Protein AF-A0A3P6NXB8-F1 (afdb_monomer_lite)

Sequence (152 aa):
MKRLRCGAVLSDVLSKLKVKWDCFNDLNINNNTKPACYWYNNLRFDALSAICRLLRHDITINALMIALNCESNVLGKLSEIGYGANVAFELHLINNQPYVKILYAKNYASERRAITRLVRGCTETDEYCPLSKFISAQKAFVPTDIQKECSI

Radius of gyration: 15.98 Å; chains: 1; bounding box: 45×30×37 Å

Organism: Anisakis simplex (NCBI:txid6269)

Foldseek 3Di:
DLLLLALVVVVVVLVVLVVLVVQVVCCVPVVDGDPVCPVSVVQDQPQWSKPFDFDQDLVNVQSVCVLQVLNCVPCNPHNQQDAAKGKIWTWGQDPNFTWIWIWIASHPPGDTDTCQCSGPQRPVPDNIHGSVSNSVRSVVSNDPDSVVVVPD

Structure (mmCIF, N/CA/C/O backbone):
data_AF-A0A3P6NXB8-F1
#
_entry.id   AF-A0A3P6NXB8-F1
#
loop_
_atom_site.group_PDB
_atom_site.id
_atom_site.type_symbol
_atom_site.label_atom_id
_atom_site.label_alt_id
_atom_site.label_comp_id
_atom_site.label_asym_id
_atom_site.label_entity_id
_atom_site.label_seq_id
_atom_site.pdbx_PDB_ins_code
_atom_site.Cartn_x
_atom_site.Cartn_y
_atom_site.Cartn_z
_atom_site.occupancy
_atom_site.B_iso_or_equiv
_atom_site.auth_seq_id
_atom_site.auth_comp_id
_atom_site.auth_asym_id
_atom_site.auth_atom_id
_atom_site.pdbx_PDB_model_num
ATOM 1 N N . MET A 1 1 ? 19.396 -6.257 5.688 1.00 49.31 1 MET A N 1
ATOM 2 C CA . MET A 1 1 ? 19.439 -4.915 5.047 1.00 49.31 1 MET A CA 1
ATOM 3 C C . MET A 1 1 ? 18.130 -4.456 4.378 1.00 49.31 1 MET A C 1
ATOM 5 O O . MET A 1 1 ? 17.843 -3.268 4.449 1.00 49.31 1 MET A O 1
ATOM 9 N N . LYS A 1 2 ? 17.320 -5.332 3.744 1.00 53.91 2 LYS A N 1
ATOM 10 C CA . LYS A 1 2 ? 16.075 -4.936 3.032 1.00 53.91 2 LYS A CA 1
ATOM 11 C C . LYS A 1 2 ? 15.009 -4.269 3.933 1.00 53.91 2 LYS A C 1
ATOM 13 O O . LYS A 1 2 ? 14.404 -3.286 3.522 1.00 53.91 2 LYS A O 1
ATOM 18 N N . ARG A 1 3 ? 14.840 -4.746 5.176 1.00 61.34 3 ARG A N 1
ATOM 19 C CA . ARG A 1 3 ? 13.896 -4.191 6.174 1.00 61.34 3 ARG A CA 1
ATOM 20 C C . ARG A 1 3 ? 14.281 -2.788 6.663 1.00 61.34 3 ARG A C 1
ATOM 22 O O . ARG A 1 3 ? 13.423 -1.928 6.782 1.00 61.34 3 ARG A O 1
ATOM 29 N N . LEU A 1 4 ? 15.575 -2.516 6.836 1.00 63.00 4 LEU A N 1
ATOM 30 C CA . LEU A 1 4 ? 16.073 -1.231 7.345 1.00 63.00 4 LEU A CA 1
ATOM 31 C C . LEU A 1 4 ? 15.897 -0.065 6.363 1.00 63.00 4 LEU A C 1
ATOM 33 O O . LEU A 1 4 ? 15.558 1.040 6.770 1.00 63.00 4 LEU A O 1
ATOM 37 N N . ARG A 1 5 ? 16.109 -0.301 5.060 1.00 64.38 5 ARG A N 1
ATOM 38 C CA . ARG A 1 5 ? 16.115 0.780 4.057 1.00 64.38 5 ARG A CA 1
ATOM 39 C C . ARG A 1 5 ? 14.721 1.291 3.697 1.00 64.38 5 ARG A C 1
ATOM 41 O O . ARG A 1 5 ? 14.567 2.479 3.442 1.00 64.38 5 ARG A O 1
ATOM 48 N N . CYS A 1 6 ? 13.715 0.416 3.663 1.00 69.88 6 CYS A N 1
ATOM 49 C CA . CYS A 1 6 ? 12.352 0.806 3.283 1.00 69.88 6 CYS A CA 1
ATOM 50 C C . CYS A 1 6 ? 11.297 0.539 4.353 1.00 69.88 6 CYS A C 1
ATOM 52 O O . CYS A 1 6 ? 10.182 1.045 4.247 1.00 69.88 6 CYS A O 1
ATOM 54 N N . GLY A 1 7 ? 11.618 -0.215 5.399 1.00 71.38 7 GLY A N 1
ATOM 55 C CA . GLY A 1 7 ? 10.649 -0.525 6.437 1.00 71.38 7 GLY A CA 1
ATOM 56 C C . GLY A 1 7 ? 10.155 0.715 7.180 1.00 71.38 7 GLY A C 1
ATOM 57 O O . GLY A 1 7 ? 8.980 0.771 7.515 1.00 71.38 7 GLY A O 1
ATOM 58 N N . ALA A 1 8 ? 10.985 1.753 7.338 1.00 73.44 8 ALA A N 1
ATOM 59 C CA . ALA A 1 8 ? 10.550 3.041 7.886 1.00 73.44 8 ALA A CA 1
ATOM 60 C C . ALA A 1 8 ? 9.554 3.774 6.964 1.00 73.44 8 ALA A C 1
ATOM 62 O O . ALA A 1 8 ? 8.536 4.287 7.425 1.00 73.44 8 ALA A O 1
ATOM 63 N N . VAL A 1 9 ? 9.808 3.780 5.648 1.00 76.50 9 VAL A N 1
ATOM 64 C CA . VAL A 1 9 ? 8.906 4.385 4.650 1.00 76.50 9 VAL A CA 1
ATOM 65 C C . VAL A 1 9 ? 7.582 3.627 4.596 1.00 76.50 9 VAL A C 1
ATOM 67 O O . VAL A 1 9 ? 6.522 4.248 4.615 1.00 76.50 9 VAL A O 1
ATOM 70 N N . LEU A 1 10 ? 7.644 2.294 4.575 1.00 78.56 10 LEU A N 1
ATOM 71 C CA . LEU A 1 10 ? 6.474 1.423 4.590 1.00 78.56 10 LEU A CA 1
ATOM 72 C C . LEU A 1 10 ? 5.680 1.590 5.890 1.00 78.56 10 LEU A C 1
ATOM 74 O O . LEU A 1 10 ? 4.468 1.747 5.832 1.00 78.56 10 LEU A O 1
ATOM 78 N N . SER A 1 11 ? 6.351 1.637 7.043 1.00 79.56 11 SER A N 1
ATOM 79 C CA . SER A 1 11 ? 5.720 1.879 8.345 1.00 79.56 11 SER A CA 1
ATOM 80 C C . SER A 1 11 ? 4.966 3.205 8.374 1.00 79.56 11 SER A C 1
ATOM 82 O O . SER A 1 11 ? 3.825 3.250 8.821 1.00 79.56 11 SER A O 1
ATOM 84 N N . ASP A 1 12 ? 5.561 4.274 7.841 1.00 78.19 12 ASP A N 1
ATOM 85 C CA . ASP A 1 12 ? 4.903 5.579 7.759 1.00 78.19 12 ASP A CA 1
ATOM 86 C C . ASP A 1 12 ? 3.723 5.589 6.767 1.00 78.19 12 ASP A C 1
ATOM 88 O O . ASP A 1 12 ? 2.719 6.255 6.999 1.00 78.19 12 ASP A O 1
ATOM 92 N N . VAL A 1 13 ? 3.789 4.829 5.667 1.00 80.06 13 VAL A N 1
ATOM 93 C CA . VAL A 1 13 ? 2.628 4.651 4.773 1.00 80.06 13 VAL A CA 1
ATOM 94 C C . VAL A 1 13 ? 1.504 3.896 5.490 1.00 80.06 13 VAL A C 1
ATOM 96 O O . VAL A 1 13 ? 0.353 4.331 5.454 1.00 80.06 13 VAL A O 1
ATOM 99 N N . LEU A 1 14 ? 1.826 2.794 6.172 1.00 83.06 14 LEU A N 1
ATOM 100 C CA . LEU A 1 14 ? 0.856 1.985 6.913 1.00 83.06 14 LEU A CA 1
ATOM 101 C C . LEU A 1 14 ? 0.223 2.766 8.068 1.00 83.06 14 LEU A C 1
ATOM 103 O O . LEU A 1 14 ? -0.991 2.689 8.256 1.00 83.06 14 LEU A O 1
ATOM 107 N N . SER A 1 15 ? 1.015 3.539 8.816 1.00 81.62 15 SER A N 1
ATOM 108 C CA . SER A 1 15 ? 0.509 4.382 9.900 1.00 81.62 15 SER A CA 1
ATOM 109 C C . SER A 1 15 ? -0.450 5.436 9.357 1.00 81.62 15 SER A C 1
ATOM 111 O O . SER A 1 15 ? -1.544 5.587 9.889 1.00 81.62 15 SER A O 1
ATOM 113 N N . LYS A 1 16 ? -0.113 6.093 8.241 1.00 79.44 16 LYS A N 1
ATOM 114 C CA . LYS A 1 16 ? -0.983 7.098 7.618 1.00 79.44 16 LYS A CA 1
ATOM 115 C C . LYS A 1 16 ? -2.285 6.511 7.091 1.00 79.44 16 LYS A C 1
ATOM 117 O O . LYS A 1 16 ? -3.325 7.137 7.277 1.00 79.44 16 LYS A O 1
ATOM 122 N N . LEU A 1 17 ? -2.242 5.331 6.468 1.00 79.88 17 LEU A N 1
ATOM 123 C CA . LEU A 1 17 ? -3.446 4.615 6.027 1.00 79.88 17 LEU A CA 1
ATOM 124 C C . LEU A 1 17 ? -4.345 4.266 7.218 1.00 79.88 17 LEU A C 1
ATOM 126 O O . LEU A 1 17 ? -5.553 4.485 7.155 1.00 79.88 17 LEU A O 1
ATOM 130 N N . LYS A 1 18 ? -3.752 3.774 8.311 1.00 83.12 18 LYS A N 1
ATOM 131 C CA . LYS A 1 18 ? -4.483 3.415 9.527 1.00 83.12 18 LYS A CA 1
ATOM 132 C C . LYS A 1 18 ? -5.105 4.635 10.205 1.00 83.12 18 LYS A C 1
ATOM 134 O O . LYS A 1 18 ? -6.299 4.630 10.456 1.00 83.12 18 LYS A O 1
ATOM 139 N N . VAL A 1 19 ? -4.329 5.690 10.446 1.00 81.31 19 VAL A N 1
ATOM 140 C CA . VAL A 1 19 ? -4.837 6.900 11.109 1.00 81.31 19 VAL A CA 1
ATOM 141 C C . VAL A 1 19 ? -5.935 7.556 10.268 1.00 81.31 19 VAL A C 1
ATOM 143 O O . VAL A 1 19 ? -6.938 7.989 10.823 1.00 81.31 19 VAL A O 1
ATOM 146 N N . LYS A 1 20 ? -5.811 7.564 8.931 1.00 78.62 20 LYS A N 1
ATOM 147 C CA . LYS A 1 20 ? -6.885 8.049 8.051 1.00 78.62 20 LYS A CA 1
ATOM 148 C C . LYS A 1 20 ? -8.179 7.249 8.230 1.00 78.62 20 LYS A C 1
ATOM 150 O O . LYS A 1 20 ? -9.249 7.846 8.300 1.00 78.62 20 LYS A O 1
ATOM 155 N N . TRP A 1 21 ? -8.082 5.921 8.297 1.00 80.75 21 TRP A N 1
ATOM 156 C CA . TRP A 1 21 ? -9.232 5.049 8.537 1.00 80.75 21 TRP A CA 1
ATOM 157 C C . TRP A 1 21 ? -9.855 5.270 9.920 1.00 80.75 21 TRP A C 1
ATOM 159 O O . TRP A 1 21 ? -11.070 5.415 10.026 1.00 80.75 21 TRP A O 1
ATOM 169 N N .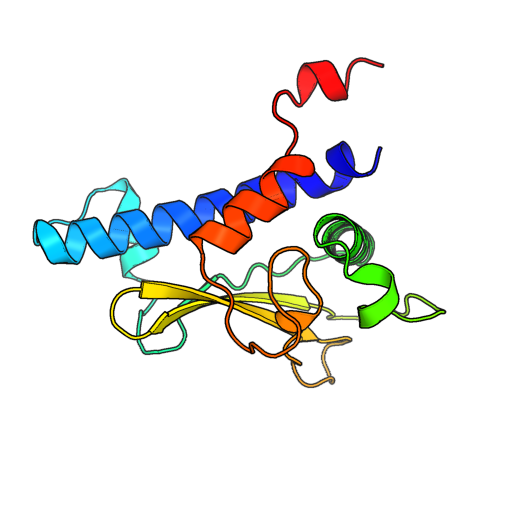 ASP A 1 22 ? -9.028 5.363 10.960 1.00 82.50 22 ASP A N 1
ATOM 170 C CA . ASP A 1 22 ? -9.486 5.586 12.333 1.00 82.50 22 ASP A CA 1
ATOM 171 C C . ASP A 1 22 ? -10.211 6.941 12.451 1.00 82.50 22 ASP A C 1
ATOM 173 O O . ASP A 1 22 ? -11.313 7.005 12.989 1.00 82.50 22 ASP A O 1
ATOM 177 N N . CYS A 1 23 ? -9.660 8.005 11.853 1.00 79.88 23 CYS A N 1
ATOM 178 C CA . CYS A 1 23 ? -10.303 9.321 11.786 1.00 79.88 23 CYS A CA 1
ATOM 179 C C . CYS A 1 23 ? -11.643 9.298 11.032 1.00 79.88 23 CYS A C 1
ATOM 181 O O . CYS A 1 23 ? -12.588 9.963 11.451 1.00 79.88 23 CYS A O 1
ATOM 183 N N . PHE A 1 24 ? -11.737 8.543 9.931 1.00 78.12 24 PHE A N 1
ATOM 184 C CA . PHE A 1 24 ? -12.979 8.391 9.168 1.00 78.12 24 PHE A CA 1
ATOM 185 C C . PHE A 1 24 ? -14.063 7.658 9.971 1.00 78.12 24 PHE A C 1
ATOM 187 O O . PHE A 1 24 ? -15.214 8.091 10.006 1.00 78.12 24 PHE A O 1
ATOM 194 N N . ASN A 1 25 ? -13.697 6.576 10.658 1.00 78.62 25 ASN A N 1
ATOM 195 C CA . ASN A 1 25 ? -14.630 5.845 11.513 1.00 78.62 25 ASN A CA 1
ATOM 196 C C . ASN A 1 25 ? -15.076 6.670 12.719 1.00 78.62 25 ASN A C 1
ATOM 198 O O . ASN A 1 25 ? -16.263 6.692 13.032 1.00 78.62 25 ASN A O 1
ATOM 202 N N . ASP A 1 26 ? -14.149 7.372 13.371 1.00 76.81 26 ASP A N 1
ATOM 203 C CA . ASP A 1 26 ? -14.464 8.242 14.505 1.00 76.81 26 ASP A CA 1
ATOM 204 C C . ASP A 1 26 ? -15.442 9.353 14.111 1.00 76.81 26 ASP A C 1
ATOM 206 O O . ASP A 1 26 ? -16.356 9.663 14.876 1.00 76.81 26 ASP A O 1
ATOM 210 N N . LEU A 1 27 ? -15.276 9.915 12.911 1.00 74.94 27 LEU A N 1
ATOM 211 C CA . LEU A 1 27 ? -16.200 10.883 12.332 1.00 74.94 27 LEU A CA 1
ATOM 212 C C . LEU A 1 27 ? -17.601 10.307 12.134 1.00 74.94 27 LEU A C 1
ATOM 214 O O . LEU A 1 27 ? -18.568 10.920 12.576 1.00 74.94 27 LEU A O 1
ATOM 218 N N . ASN A 1 28 ? -17.706 9.130 11.516 1.00 72.81 28 ASN A N 1
ATOM 219 C CA . ASN A 1 28 ? -18.997 8.486 11.265 1.00 72.81 28 ASN A CA 1
ATOM 220 C C . ASN A 1 28 ? -19.717 8.058 12.553 1.00 72.81 28 ASN A C 1
ATOM 222 O O . ASN A 1 28 ? -20.943 8.035 12.579 1.00 72.81 28 ASN A O 1
ATOM 226 N N . ILE A 1 29 ? -18.976 7.690 13.604 1.00 75.06 29 ILE A N 1
ATOM 227 C CA . ILE A 1 29 ? -19.552 7.180 14.859 1.00 75.06 29 ILE A CA 1
ATOM 228 C C . ILE A 1 29 ? -19.891 8.320 15.825 1.00 75.06 29 ILE A C 1
ATOM 230 O O . ILE A 1 29 ? -20.970 8.330 16.411 1.00 75.06 29 ILE A O 1
ATOM 234 N N . ASN A 1 30 ? -18.972 9.269 16.017 1.00 71.06 30 ASN A N 1
ATOM 235 C CA . ASN A 1 30 ? -19.071 10.268 17.084 1.00 71.06 30 ASN A CA 1
ATOM 236 C C . ASN A 1 30 ? -19.474 11.661 16.581 1.00 71.06 30 ASN A C 1
ATOM 238 O O . ASN A 1 30 ? -19.607 12.568 17.403 1.00 71.06 30 ASN A O 1
ATOM 242 N N . ASN A 1 31 ? -19.611 11.865 15.261 1.00 68.06 31 ASN A N 1
ATOM 243 C CA . ASN A 1 31 ? -19.807 13.181 14.628 1.00 68.06 31 ASN A CA 1
ATOM 244 C C . ASN A 1 31 ? -18.797 14.248 15.099 1.00 68.06 31 ASN A C 1
ATOM 246 O O . ASN A 1 31 ? -19.067 15.446 15.032 1.00 68.06 31 ASN A O 1
ATOM 250 N N . ASN A 1 32 ? -17.630 13.826 15.597 1.00 64.75 32 ASN A N 1
ATOM 251 C CA . ASN A 1 32 ? -16.659 14.710 16.225 1.00 64.75 32 ASN A CA 1
ATOM 252 C C . ASN A 1 32 ? -15.269 14.501 15.626 1.00 64.75 32 ASN A C 1
ATOM 254 O O . ASN A 1 32 ? -14.786 13.376 15.478 1.00 64.75 32 ASN A O 1
ATOM 258 N N . THR A 1 33 ? -14.613 15.602 15.284 1.00 65.31 33 THR A N 1
ATOM 259 C CA . THR A 1 33 ? -13.290 15.619 14.667 1.00 65.31 33 THR A CA 1
ATOM 260 C C . THR A 1 33 ? -12.222 15.781 15.740 1.00 65.31 33 THR A C 1
ATOM 262 O O . THR A 1 33 ? -12.066 16.837 16.346 1.00 65.31 33 THR A O 1
ATOM 265 N N . LYS A 1 34 ? -11.427 14.731 15.980 1.00 70.19 34 LYS A N 1
ATOM 266 C CA . LYS A 1 34 ? -10.248 14.859 16.850 1.00 70.19 34 LYS A CA 1
ATOM 267 C C . LYS A 1 34 ? -9.277 15.891 16.255 1.00 70.19 34 LYS A C 1
ATOM 269 O O . LYS A 1 34 ? -9.102 15.905 15.034 1.00 70.19 34 LYS A O 1
ATOM 274 N N . PRO A 1 35 ? -8.545 16.671 17.075 1.00 69.00 35 PRO A N 1
ATOM 275 C CA . PRO A 1 35 ? -7.575 17.635 16.560 1.00 69.00 35 PRO A CA 1
ATOM 276 C C . PRO A 1 35 ? -6.496 17.029 15.656 1.00 69.00 35 PRO A C 1
ATOM 278 O O . PRO A 1 35 ? -6.088 17.624 14.661 1.00 69.00 35 PRO A O 1
ATOM 281 N N . ALA A 1 36 ? -6.100 15.788 15.947 1.00 66.62 36 ALA A N 1
ATOM 282 C CA . ALA A 1 36 ? -5.169 15.012 15.131 1.00 66.62 36 ALA A CA 1
ATOM 283 C C . ALA A 1 36 ? -5.730 14.601 13.753 1.00 66.62 36 ALA A C 1
ATOM 285 O O . ALA A 1 36 ? -4.960 14.178 12.897 1.00 66.62 36 ALA A O 1
ATOM 286 N N . CYS A 1 37 ? -7.041 14.726 13.530 1.00 69.56 37 CYS A N 1
ATOM 287 C CA . CYS A 1 37 ? -7.730 14.353 12.297 1.00 69.56 37 CYS A CA 1
ATOM 288 C C . CYS A 1 37 ? -8.022 15.546 11.375 1.00 69.56 37 CYS A C 1
ATOM 290 O O . CYS A 1 37 ? -8.381 15.329 10.222 1.00 69.56 37 CYS A O 1
ATOM 292 N N . TYR A 1 38 ? -7.828 16.796 11.818 1.00 69.12 38 TYR A N 1
ATOM 293 C CA . TYR A 1 38 ? -8.144 17.980 11.002 1.00 69.12 38 TYR A CA 1
ATOM 294 C C . TYR A 1 38 ? -7.448 17.975 9.635 1.00 69.12 38 TYR A C 1
ATOM 296 O O . TYR A 1 38 ? -8.060 18.300 8.620 1.00 69.12 38 TYR A O 1
ATOM 304 N N . TRP A 1 39 ? -6.189 17.542 9.589 1.00 63.16 39 TRP A N 1
ATOM 305 C CA . TRP A 1 39 ? -5.426 17.466 8.345 1.00 63.16 39 TRP A CA 1
ATOM 306 C C . TRP A 1 39 ? -5.855 16.305 7.437 1.00 63.16 39 TRP A C 1
ATOM 308 O O . TRP A 1 39 ? -5.671 16.385 6.224 1.00 63.16 39 TRP A O 1
ATOM 318 N N . TYR A 1 40 ? -6.457 15.253 7.999 1.00 63.00 40 TYR A N 1
ATOM 319 C CA . TYR A 1 40 ? -7.041 14.152 7.233 1.00 63.00 40 TYR A CA 1
ATOM 320 C C . TYR A 1 40 ? -8.432 14.488 6.697 1.00 63.00 40 TYR A C 1
ATOM 322 O O . TYR A 1 40 ? -8.782 14.025 5.618 1.00 63.00 40 TYR A O 1
ATOM 330 N N . ASN A 1 41 ? -9.202 15.313 7.407 1.00 57.28 41 ASN A N 1
ATOM 331 C CA . ASN A 1 41 ? -10.568 15.677 7.020 1.00 57.28 41 ASN A CA 1
ATOM 332 C C . ASN A 1 41 ? -10.620 16.541 5.757 1.00 57.28 41 ASN A C 1
ATOM 334 O O . ASN A 1 41 ? -11.571 16.452 4.989 1.00 57.28 41 ASN A O 1
ATOM 338 N N . ASN A 1 42 ? -9.574 17.336 5.510 1.00 55.59 42 ASN A N 1
ATOM 339 C CA . ASN A 1 42 ? -9.426 18.087 4.261 1.00 55.59 42 ASN A CA 1
ATOM 340 C C . ASN A 1 42 ? -8.986 17.212 3.072 1.00 55.59 42 ASN A C 1
ATOM 342 O O . ASN A 1 42 ? -8.990 17.682 1.933 1.00 55.59 42 ASN A O 1
ATOM 346 N N . LEU A 1 43 ? -8.622 15.944 3.295 1.00 56.44 43 LEU A N 1
ATOM 347 C CA . LEU A 1 43 ? -8.358 14.986 2.223 1.00 56.44 43 LEU A CA 1
ATOM 348 C C . LEU A 1 43 ? -9.690 14.339 1.830 1.00 56.44 43 LEU A C 1
ATOM 350 O O . LEU A 1 43 ? -10.131 13.387 2.473 1.00 56.44 43 LEU A O 1
ATOM 354 N N . ARG A 1 44 ? -10.337 14.875 0.784 1.00 47.66 44 ARG A N 1
ATOM 355 C CA . ARG A 1 44 ? -11.660 14.420 0.322 1.00 47.66 44 ARG A CA 1
ATOM 356 C C . ARG A 1 44 ? -11.740 12.890 0.189 1.00 47.66 44 ARG A C 1
ATOM 358 O O . ARG A 1 44 ? -10.847 12.241 -0.358 1.00 47.66 44 ARG A O 1
ATOM 365 N N . PHE A 1 45 ? -12.849 12.347 0.690 1.00 42.62 45 PHE A N 1
ATOM 366 C CA . PHE A 1 45 ? -13.244 10.935 0.641 1.00 42.62 45 PHE A CA 1
ATOM 367 C C . PHE A 1 45 ? -14.180 10.630 -0.547 1.00 42.62 45 PHE A C 1
ATOM 369 O O . PHE A 1 45 ? -14.873 9.618 -0.542 1.00 42.62 45 PHE A O 1
ATOM 376 N N . ASP A 1 46 ? -14.197 11.475 -1.581 1.00 39.03 46 ASP A N 1
ATOM 377 C CA . ASP A 1 46 ? -15.026 11.257 -2.770 1.00 39.03 46 ASP A CA 1
ATOM 378 C C . ASP A 1 46 ? -14.384 10.175 -3.647 1.00 39.03 46 ASP A C 1
ATOM 380 O O . ASP A 1 46 ? -13.552 10.478 -4.497 1.00 39.03 46 ASP A O 1
ATOM 384 N N . ALA A 1 47 ? -14.702 8.903 -3.373 1.00 37.50 47 ALA A N 1
ATOM 385 C CA . ALA A 1 47 ? -14.359 7.696 -4.149 1.00 37.50 47 ALA A CA 1
ATOM 386 C C . ALA A 1 47 ? -12.867 7.459 -4.500 1.00 37.50 47 ALA A C 1
ATOM 388 O O . ALA A 1 47 ? -12.533 6.449 -5.112 1.00 37.50 47 ALA A O 1
ATOM 389 N N . LEU A 1 48 ? -11.958 8.357 -4.116 1.00 36.69 48 LEU A N 1
ATOM 390 C CA . LEU A 1 48 ? -10.566 8.380 -4.556 1.00 36.69 48 LEU A CA 1
ATOM 391 C C . LEU A 1 48 ? -9.697 9.005 -3.464 1.00 36.69 48 LEU A C 1
ATOM 393 O O . LEU A 1 48 ? -9.027 10.022 -3.639 1.00 36.69 48 LEU A O 1
ATOM 397 N N . SER A 1 49 ? -9.735 8.409 -2.275 1.00 44.41 49 SER A N 1
ATOM 398 C CA . SER A 1 49 ? -8.973 8.904 -1.136 1.00 44.41 49 SER A CA 1
ATOM 399 C C . SER A 1 49 ? -7.499 8.447 -1.272 1.00 44.41 49 SER A C 1
ATOM 401 O O . SER A 1 49 ? -6.986 7.591 -0.552 1.00 44.41 49 SER A O 1
ATOM 403 N N . ALA A 1 50 ? -6.790 9.010 -2.250 1.00 43.97 50 ALA A N 1
ATOM 404 C CA . ALA A 1 50 ? -5.377 8.746 -2.499 1.00 43.97 50 ALA A CA 1
ATOM 405 C C . ALA A 1 50 ? -4.510 9.354 -1.386 1.00 43.97 50 ALA A C 1
ATOM 407 O O . ALA A 1 50 ? -4.373 10.572 -1.285 1.00 43.97 50 ALA A O 1
ATOM 408 N N . ILE A 1 51 ? -3.872 8.525 -0.555 1.00 49.69 51 ILE A N 1
ATOM 409 C CA . ILE A 1 51 ? -2.640 8.939 0.126 1.00 49.69 51 ILE A CA 1
ATOM 410 C C . ILE A 1 51 ? -1.534 8.817 -0.928 1.00 49.69 51 ILE A C 1
ATOM 412 O O . ILE A 1 51 ? -0.842 7.806 -1.064 1.00 49.69 51 ILE A O 1
ATOM 416 N N . CYS A 1 52 ? -1.403 9.864 -1.742 1.00 41.75 52 CYS A N 1
ATOM 417 C CA . CYS A 1 52 ? -0.349 9.953 -2.740 1.00 41.75 52 CYS A CA 1
ATOM 418 C C . CYS A 1 52 ? 0.947 10.379 -2.045 1.00 41.75 52 CYS A C 1
ATOM 420 O O . CYS A 1 52 ? 1.183 11.562 -1.801 1.00 41.75 52 CYS A O 1
ATOM 422 N N . ARG A 1 53 ? 1.786 9.406 -1.679 1.00 50.09 53 ARG A N 1
ATOM 423 C CA . ARG A 1 53 ? 3.142 9.689 -1.214 1.00 50.09 53 ARG A CA 1
ATOM 424 C C . ARG A 1 53 ? 4.114 9.502 -2.367 1.00 50.09 53 ARG A C 1
ATOM 426 O O . ARG A 1 53 ? 4.494 8.385 -2.692 1.00 50.09 53 ARG A O 1
ATOM 433 N N . LEU A 1 54 ? 4.541 10.615 -2.951 1.00 48.97 54 LEU A N 1
ATOM 434 C CA . LEU A 1 54 ? 5.556 10.614 -3.996 1.00 48.97 54 LEU A CA 1
ATOM 435 C C . LEU A 1 54 ? 6.919 10.274 -3.382 1.00 48.97 54 LEU A C 1
ATOM 437 O O . LEU A 1 54 ? 7.487 11.048 -2.610 1.00 48.97 54 LEU A O 1
ATOM 441 N N . LEU A 1 55 ? 7.434 9.088 -3.703 1.00 55.25 55 LEU A N 1
ATOM 442 C CA . LEU A 1 55 ? 8.809 8.715 -3.395 1.00 55.25 55 LEU A CA 1
ATOM 443 C C . LEU A 1 55 ? 9.726 9.384 -4.420 1.00 55.25 55 LEU A C 1
ATOM 445 O O . LEU A 1 55 ? 9.571 9.185 -5.617 1.00 55.25 55 LEU A O 1
ATOM 449 N N . ARG A 1 56 ? 10.645 10.223 -3.935 1.00 51.81 56 ARG A N 1
ATOM 450 C CA . ARG A 1 56 ? 11.380 11.197 -4.758 1.00 51.81 56 ARG A CA 1
ATOM 451 C C . ARG A 1 56 ? 12.633 10.643 -5.439 1.00 51.81 56 ARG A C 1
ATOM 453 O O . ARG A 1 56 ? 13.193 11.319 -6.292 1.00 51.81 56 ARG A O 1
ATOM 460 N N . HIS A 1 57 ? 13.081 9.455 -5.039 1.00 65.38 57 HIS A N 1
ATOM 461 C CA . HIS A 1 57 ? 14.299 8.840 -5.553 1.00 65.38 57 HIS A CA 1
ATOM 462 C C . HIS A 1 57 ? 14.056 7.394 -5.970 1.00 65.38 57 HIS A C 1
ATOM 464 O O . HIS A 1 57 ? 13.379 6.634 -5.271 1.00 65.38 57 HIS A O 1
ATOM 470 N N . ASP A 1 58 ? 14.691 7.008 -7.070 1.00 65.38 58 ASP A N 1
ATOM 471 C CA . ASP A 1 58 ? 14.590 5.687 -7.691 1.00 65.38 58 ASP A CA 1
ATOM 472 C C . ASP A 1 58 ? 14.954 4.576 -6.701 1.00 65.38 58 ASP A C 1
ATOM 474 O O . ASP A 1 58 ? 14.284 3.549 -6.620 1.00 65.38 58 ASP A O 1
ATOM 478 N N . ILE A 1 59 ? 15.954 4.830 -5.849 1.00 71.06 59 ILE A N 1
ATOM 479 C CA . ILE A 1 59 ? 16.366 3.908 -4.787 1.00 71.06 59 ILE A CA 1
ATOM 480 C C . ILE A 1 59 ? 15.259 3.663 -3.756 1.00 71.06 59 ILE A C 1
ATOM 482 O O . ILE A 1 59 ? 15.137 2.554 -3.238 1.00 71.06 59 ILE A O 1
ATOM 486 N N . THR A 1 60 ? 14.425 4.666 -3.470 1.00 73.44 60 THR A N 1
ATOM 487 C CA . THR A 1 60 ? 13.306 4.543 -2.529 1.00 73.44 60 THR A CA 1
ATOM 488 C C . THR A 1 60 ? 12.151 3.774 -3.158 1.00 73.44 60 THR A C 1
ATOM 490 O O . THR A 1 60 ? 11.546 2.942 -2.487 1.00 73.44 60 THR A O 1
ATOM 493 N N . ILE A 1 61 ? 11.873 4.000 -4.446 1.00 77.25 61 ILE A N 1
ATOM 494 C CA . ILE A 1 61 ? 10.870 3.229 -5.194 1.00 77.25 61 ILE A CA 1
ATOM 495 C C . ILE A 1 61 ? 11.303 1.769 -5.289 1.00 77.25 61 ILE A C 1
ATOM 497 O O . ILE A 1 61 ? 10.514 0.885 -4.968 1.00 77.25 61 ILE A O 1
ATOM 501 N N . ASN A 1 62 ? 12.561 1.504 -5.644 1.00 76.75 62 ASN A N 1
ATOM 502 C CA . ASN A 1 62 ? 13.076 0.142 -5.719 1.00 76.75 62 ASN A CA 1
ATOM 503 C C . ASN A 1 62 ? 12.992 -0.566 -4.359 1.00 76.75 62 ASN A C 1
ATOM 505 O O . ASN A 1 62 ? 12.468 -1.672 -4.243 1.00 76.75 62 ASN A O 1
ATOM 509 N N . ALA A 1 63 ? 13.430 0.109 -3.294 1.00 76.12 63 ALA A N 1
ATOM 510 C CA . ALA A 1 63 ? 13.359 -0.440 -1.947 1.00 76.12 63 ALA A CA 1
ATOM 511 C C . ALA A 1 63 ? 11.906 -0.694 -1.492 1.00 76.12 63 ALA A C 1
ATOM 513 O O . ALA A 1 63 ? 11.656 -1.680 -0.795 1.00 76.12 63 ALA A O 1
ATOM 514 N N . LEU A 1 64 ? 10.947 0.134 -1.927 1.00 79.62 64 LEU A N 1
ATOM 515 C CA . LEU A 1 64 ? 9.521 -0.085 -1.679 1.00 79.62 64 LEU A CA 1
ATOM 516 C C . LEU A 1 64 ? 8.992 -1.302 -2.437 1.00 79.62 64 LEU A C 1
ATOM 518 O O . LEU A 1 64 ? 8.313 -2.127 -1.832 1.00 79.62 64 LEU A O 1
ATOM 522 N N . MET A 1 65 ? 9.324 -1.459 -3.719 1.00 80.38 65 MET A N 1
ATOM 523 C CA . MET A 1 65 ? 8.909 -2.629 -4.505 1.00 80.38 65 MET A CA 1
ATOM 524 C C . MET A 1 65 ? 9.467 -3.934 -3.924 1.00 80.38 65 MET A C 1
ATOM 526 O O . MET A 1 65 ? 8.776 -4.955 -3.901 1.00 80.38 65 MET A O 1
ATOM 530 N N . ILE A 1 66 ? 10.690 -3.894 -3.387 1.00 79.12 66 ILE A N 1
ATOM 531 C CA . ILE A 1 66 ? 11.291 -5.010 -2.647 1.00 79.12 66 ILE A CA 1
ATOM 532 C C . ILE A 1 66 ? 10.496 -5.311 -1.371 1.00 79.12 66 ILE A C 1
ATOM 534 O O . ILE A 1 66 ? 10.216 -6.474 -1.089 1.00 79.12 66 ILE A O 1
ATOM 538 N N . ALA A 1 67 ? 10.125 -4.286 -0.598 1.00 77.94 67 ALA A N 1
ATOM 539 C CA . ALA A 1 67 ? 9.375 -4.462 0.646 1.00 77.94 67 ALA A CA 1
ATOM 540 C C . ALA A 1 67 ? 7.953 -5.000 0.404 1.00 77.94 67 ALA A C 1
ATOM 542 O O . ALA A 1 67 ? 7.497 -5.875 1.134 1.00 77.94 67 ALA A O 1
ATOM 543 N N . LEU A 1 68 ? 7.297 -4.549 -0.670 1.00 78.94 68 LEU A N 1
ATOM 544 C CA . LEU A 1 68 ? 5.998 -5.055 -1.130 1.00 78.94 68 LEU A CA 1
ATOM 545 C C . LEU A 1 68 ? 6.091 -6.442 -1.797 1.00 78.94 68 LEU A C 1
ATOM 547 O O . LEU A 1 68 ? 5.060 -7.055 -2.089 1.00 78.94 68 LEU A O 1
ATOM 551 N N . ASN A 1 69 ? 7.315 -6.942 -2.006 1.00 78.88 69 ASN A N 1
ATOM 552 C CA . ASN A 1 69 ? 7.637 -8.204 -2.668 1.00 78.88 69 ASN A CA 1
ATOM 553 C C . ASN A 1 69 ? 7.053 -8.302 -4.090 1.00 78.88 69 ASN A C 1
ATOM 555 O O . ASN A 1 69 ? 6.582 -9.362 -4.498 1.00 78.88 69 ASN A O 1
ATOM 559 N N . CYS A 1 70 ? 7.082 -7.193 -4.830 1.00 77.44 70 CYS A N 1
ATOM 560 C CA . CYS A 1 70 ? 6.562 -7.090 -6.195 1.00 77.44 70 CYS A CA 1
ATOM 561 C C . CYS A 1 70 ? 7.618 -6.635 -7.220 1.00 77.44 70 CYS A C 1
ATOM 563 O O . CYS A 1 70 ? 7.303 -6.505 -8.400 1.00 77.44 70 CYS A O 1
ATOM 565 N N . GLU A 1 71 ? 8.872 -6.435 -6.793 1.00 75.56 71 GLU A N 1
ATOM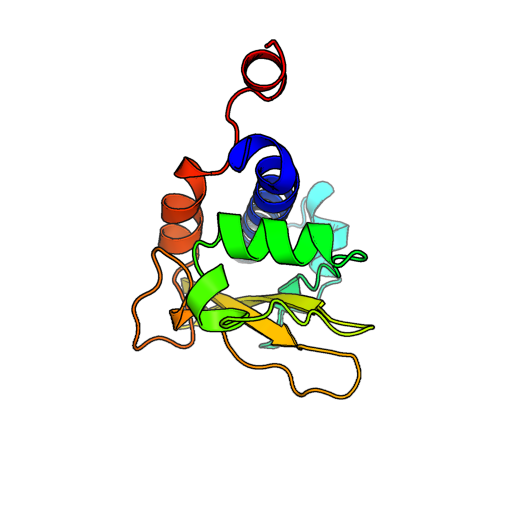 566 C CA . GLU A 1 71 ? 10.001 -5.966 -7.613 1.00 75.56 71 GLU A CA 1
ATOM 567 C C . GLU A 1 71 ? 10.119 -6.694 -8.960 1.00 75.56 71 GLU A C 1
ATOM 569 O O . GLU A 1 71 ? 10.047 -6.050 -10.003 1.00 75.56 71 GLU A O 1
ATOM 574 N N . SER A 1 72 ? 10.229 -8.025 -8.957 1.00 70.75 72 SER A N 1
ATOM 575 C CA . SER A 1 72 ? 10.426 -8.819 -10.180 1.00 70.75 72 SER A CA 1
ATOM 576 C C . SER A 1 72 ? 9.262 -8.701 -11.163 1.00 70.75 72 SER A C 1
ATOM 578 O O . SER A 1 72 ? 9.465 -8.699 -12.375 1.00 70.75 72 SER A O 1
ATOM 580 N N . ASN A 1 73 ? 8.044 -8.573 -10.636 1.00 71.31 73 ASN A N 1
ATOM 581 C CA . ASN A 1 73 ? 6.816 -8.555 -11.428 1.00 71.31 73 ASN A CA 1
ATOM 582 C C . ASN A 1 73 ? 6.492 -7.146 -11.943 1.00 71.31 73 ASN A C 1
ATOM 584 O O . ASN A 1 73 ? 5.819 -6.994 -12.960 1.00 71.31 73 ASN A O 1
ATOM 588 N N . VAL A 1 74 ? 6.954 -6.109 -11.239 1.00 70.94 74 VAL A N 1
ATOM 589 C CA . VAL A 1 74 ? 6.699 -4.705 -11.578 1.00 70.94 74 VAL A CA 1
ATOM 590 C C . VAL A 1 74 ? 7.847 -4.123 -12.403 1.00 70.94 74 VAL A C 1
ATOM 592 O O . VAL A 1 74 ? 7.592 -3.493 -13.428 1.00 70.94 74 VAL A O 1
ATOM 595 N N . LEU A 1 75 ? 9.098 -4.317 -11.990 1.00 69.75 75 LEU A N 1
ATOM 596 C CA . LEU A 1 75 ? 10.265 -3.667 -12.595 1.00 69.75 75 LEU A CA 1
ATOM 597 C C . LEU A 1 75 ? 10.917 -4.497 -13.714 1.00 69.75 75 LEU A C 1
ATOM 599 O O . LEU A 1 75 ? 11.591 -3.926 -14.563 1.00 69.75 75 LEU A O 1
ATOM 603 N N . GLY A 1 76 ? 10.675 -5.811 -13.778 1.00 67.00 76 GLY A N 1
ATOM 604 C CA . GLY A 1 76 ? 11.259 -6.683 -14.803 1.00 67.00 76 GLY A CA 1
ATOM 605 C C . GLY A 1 76 ? 12.773 -6.908 -14.640 1.00 67.00 76 GLY A C 1
ATOM 606 O O . GLY A 1 76 ? 13.340 -6.673 -13.577 1.00 67.00 76 GLY A O 1
ATOM 607 N N . LYS A 1 77 ? 13.433 -7.411 -15.697 1.00 52.97 77 LYS A N 1
ATOM 608 C CA . LYS A 1 77 ? 14.860 -7.823 -15.692 1.00 52.97 77 LYS A CA 1
ATOM 609 C C . LYS A 1 77 ? 15.859 -6.662 -15.572 1.00 52.97 77 LYS A C 1
ATOM 611 O O . LYS A 1 77 ? 16.988 -6.880 -15.147 1.00 52.97 77 LYS A O 1
ATOM 616 N N . LEU A 1 78 ? 15.451 -5.457 -15.963 1.00 53.56 78 LEU A N 1
ATOM 617 C CA . LEU A 1 78 ? 16.220 -4.220 -15.861 1.00 53.56 78 LEU A CA 1
ATOM 618 C C . LEU A 1 78 ? 15.328 -3.221 -15.135 1.00 53.56 78 LEU A C 1
ATOM 620 O O . LEU A 1 78 ? 14.290 -2.829 -15.663 1.00 53.56 78 LEU A O 1
ATOM 624 N N . SER A 1 79 ? 15.710 -2.849 -13.915 1.00 58.72 79 SER A N 1
ATOM 625 C CA . SER A 1 79 ? 14.985 -1.896 -13.076 1.00 58.72 79 SER A CA 1
ATOM 626 C C . SER A 1 79 ? 15.080 -0.480 -13.653 1.00 58.72 79 SER A C 1
ATOM 628 O O . SER A 1 79 ? 15.780 0.380 -13.123 1.00 58.72 79 SER A O 1
ATOM 630 N N . GLU A 1 80 ? 14.400 -0.236 -14.768 1.00 62.16 80 GLU A N 1
ATOM 631 C CA . GLU A 1 80 ? 14.298 1.078 -15.394 1.00 62.16 80 GLU A CA 1
ATOM 632 C C . GLU A 1 80 ? 13.218 1.892 -14.687 1.00 62.16 80 GLU A C 1
ATOM 634 O O . GLU A 1 80 ? 12.083 2.025 -15.152 1.00 62.16 80 GLU A O 1
ATOM 639 N N . ILE A 1 81 ? 13.566 2.422 -13.521 1.00 71.88 81 ILE A N 1
ATOM 640 C CA . ILE A 1 81 ? 12.772 3.465 -12.884 1.00 71.88 81 ILE A CA 1
ATOM 641 C C . ILE A 1 81 ? 13.092 4.754 -13.640 1.00 71.88 81 ILE A C 1
ATOM 643 O O . ILE A 1 81 ? 14.217 5.242 -13.595 1.00 71.88 81 ILE A O 1
ATOM 647 N N . GLY A 1 82 ? 12.130 5.248 -14.418 1.00 73.81 82 GLY A N 1
ATOM 648 C CA . GLY A 1 82 ? 12.318 6.454 -15.212 1.00 73.81 82 GLY A CA 1
ATOM 649 C C . GLY A 1 82 ? 12.102 7.719 -14.388 1.00 73.81 82 GLY A C 1
ATOM 650 O O . GLY A 1 82 ? 11.482 7.705 -13.323 1.00 73.81 82 GLY A O 1
ATOM 651 N N . TYR A 1 83 ? 12.566 8.847 -14.921 1.00 74.06 83 TYR A N 1
ATOM 652 C CA . TYR A 1 83 ? 12.355 10.146 -14.294 1.00 74.06 83 TYR A CA 1
ATOM 653 C C . TYR A 1 83 ? 10.857 10.419 -14.064 1.00 74.06 83 TYR A C 1
ATOM 655 O O . TYR A 1 83 ? 10.027 10.264 -14.966 1.00 74.06 83 TYR A O 1
ATOM 663 N N . GLY A 1 84 ? 10.504 10.805 -12.836 1.00 72.81 84 GLY A N 1
ATOM 664 C CA . GLY A 1 84 ? 9.116 11.042 -12.431 1.00 72.81 84 GLY A CA 1
ATOM 665 C C . GLY A 1 84 ? 8.308 9.778 -12.114 1.00 72.81 84 GLY A C 1
ATOM 666 O O . GLY A 1 84 ? 7.081 9.858 -12.006 1.00 72.81 84 GLY A O 1
ATOM 667 N N . ALA A 1 85 ? 8.960 8.620 -11.959 1.00 79.88 85 ALA A N 1
ATOM 668 C CA . ALA A 1 85 ? 8.308 7.424 -11.440 1.00 79.88 85 ALA A CA 1
ATOM 669 C C . ALA A 1 85 ? 7.644 7.700 -10.085 1.00 79.88 85 ALA A C 1
ATOM 671 O O . ALA A 1 85 ? 8.173 8.429 -9.245 1.00 79.88 85 ALA A O 1
ATOM 672 N N . ASN A 1 86 ? 6.477 7.105 -9.858 1.00 78.25 86 ASN A N 1
ATOM 673 C CA . ASN A 1 86 ? 5.747 7.287 -8.611 1.00 78.25 86 ASN A CA 1
ATOM 674 C C . ASN A 1 86 ? 4.936 6.047 -8.236 1.00 78.25 86 ASN A C 1
ATOM 676 O O . ASN A 1 86 ? 4.556 5.239 -9.084 1.00 78.25 86 ASN A O 1
ATOM 680 N N . VAL A 1 87 ? 4.691 5.912 -6.933 1.00 80.88 87 VAL A N 1
ATOM 681 C CA . VAL A 1 87 ? 3.793 4.916 -6.348 1.00 80.88 87 VAL A CA 1
ATOM 682 C C . VAL A 1 87 ? 2.736 5.668 -5.555 1.00 80.88 87 VAL A C 1
ATOM 684 O O . VAL A 1 87 ? 3.077 6.537 -4.754 1.00 80.88 87 VAL A O 1
ATOM 687 N N . ALA A 1 88 ? 1.467 5.339 -5.760 1.00 80.62 88 ALA A N 1
ATOM 688 C CA . ALA A 1 88 ? 0.359 5.909 -5.008 1.00 80.62 88 ALA A CA 1
ATOM 689 C C . ALA A 1 88 ? -0.413 4.808 -4.278 1.00 80.62 88 ALA A C 1
ATOM 691 O O . ALA A 1 88 ? -0.612 3.715 -4.811 1.00 80.62 88 ALA A O 1
ATOM 692 N N . PHE A 1 89 ? -0.848 5.114 -3.055 1.00 82.12 89 PHE A N 1
ATOM 693 C CA . PHE A 1 89 ? -1.685 4.243 -2.239 1.00 82.12 89 PHE A CA 1
ATOM 694 C C . PHE A 1 89 ? -3.051 4.900 -2.087 1.00 82.12 89 PHE A C 1
ATOM 696 O O . PHE A 1 89 ? -3.177 5.969 -1.490 1.00 82.12 89 PHE A O 1
ATOM 703 N N . GLU A 1 90 ? -4.082 4.272 -2.622 1.00 79.00 90 GLU A N 1
ATOM 704 C CA . GLU A 1 90 ? -5.450 4.761 -2.538 1.00 79.00 90 GLU A CA 1
ATOM 705 C C . GLU A 1 90 ? -6.241 3.948 -1.533 1.00 79.00 90 GLU A C 1
ATOM 707 O O . GLU A 1 90 ? -6.235 2.721 -1.592 1.00 79.00 90 GLU A O 1
ATOM 712 N N . LEU A 1 91 ? -6.927 4.635 -0.622 1.00 79.88 91 LEU A N 1
ATOM 713 C CA . LEU A 1 91 ? -7.855 4.018 0.313 1.00 79.88 91 LEU A CA 1
ATOM 714 C C . LEU A 1 91 ? -9.282 4.210 -0.213 1.00 79.88 91 LEU A C 1
ATOM 716 O O . LEU A 1 91 ? -9.735 5.339 -0.410 1.00 79.88 91 LEU A O 1
ATOM 720 N N . HIS A 1 92 ? -9.969 3.097 -0.431 1.00 79.88 92 HIS A N 1
ATOM 721 C CA . HIS A 1 92 ? -11.314 2.989 -0.983 1.00 79.88 92 HIS A CA 1
ATOM 722 C C . H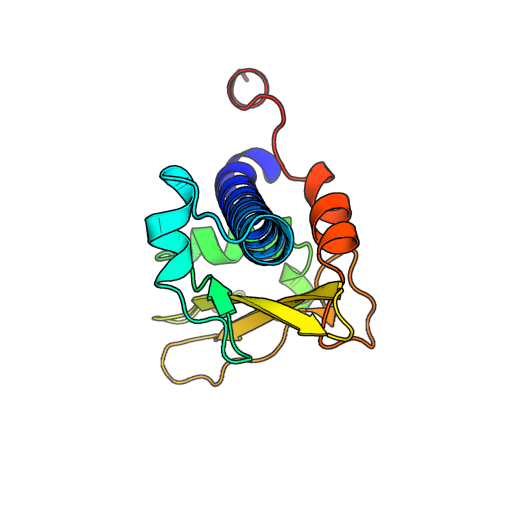IS A 1 92 ? -12.254 2.390 0.059 1.00 79.88 92 HIS A C 1
ATOM 724 O O . HIS A 1 92 ? -11.867 1.493 0.808 1.00 79.88 92 HIS A O 1
ATOM 730 N N . LEU A 1 93 ? -13.495 2.870 0.096 1.00 80.06 93 LEU A N 1
ATOM 731 C CA . LEU A 1 93 ? -14.551 2.292 0.918 1.00 80.06 93 LEU A CA 1
ATOM 732 C C . LEU A 1 93 ? -15.482 1.489 0.010 1.00 80.06 93 LEU A C 1
ATOM 734 O O . LEU A 1 93 ? -16.176 2.066 -0.822 1.00 80.06 93 LEU A O 1
ATOM 738 N N . ILE A 1 94 ? -15.497 0.168 0.163 1.00 81.06 94 ILE A N 1
ATOM 739 C CA . ILE A 1 94 ? -16.370 -0.724 -0.610 1.00 81.06 94 ILE A CA 1
ATOM 740 C C . ILE A 1 94 ? -17.193 -1.517 0.396 1.00 81.06 94 ILE A C 1
ATOM 742 O O . ILE A 1 94 ? -16.626 -2.174 1.266 1.00 81.06 94 ILE A O 1
ATOM 746 N N . ASN A 1 95 ? -18.523 -1.446 0.311 1.00 81.25 95 ASN A N 1
ATOM 747 C CA . ASN A 1 95 ? -19.437 -2.124 1.243 1.00 81.25 95 ASN A CA 1
ATOM 748 C C . ASN A 1 95 ? -19.104 -1.848 2.722 1.00 81.25 95 ASN A C 1
ATOM 750 O O . ASN A 1 95 ? -19.075 -2.760 3.547 1.00 81.25 95 ASN A O 1
ATOM 754 N N . ASN A 1 96 ? -18.801 -0.586 3.047 1.00 77.56 96 ASN A N 1
ATOM 755 C CA . ASN A 1 96 ? -18.421 -0.139 4.391 1.00 77.56 96 ASN A CA 1
ATOM 756 C C . ASN A 1 96 ? -17.132 -0.778 4.957 1.00 77.56 96 ASN A C 1
ATOM 758 O O . ASN A 1 96 ? -16.870 -0.714 6.156 1.00 77.56 96 ASN A O 1
ATOM 762 N N . GLN A 1 97 ? -16.319 -1.396 4.098 1.00 81.44 97 GLN A N 1
ATOM 763 C CA . GLN A 1 97 ? -15.040 -2.012 4.439 1.00 81.44 97 GLN A CA 1
ATOM 764 C C . GLN A 1 97 ? -13.892 -1.251 3.751 1.00 81.44 97 GLN A C 1
ATOM 766 O O . GLN A 1 97 ? -14.043 -0.828 2.599 1.00 81.44 97 GLN A O 1
ATOM 771 N N . PRO A 1 98 ? -12.740 -1.067 4.423 1.00 85.31 98 PRO A N 1
ATOM 772 C CA . PRO A 1 98 ? -11.601 -0.350 3.862 1.00 85.31 98 PRO A CA 1
ATOM 773 C C . PRO A 1 98 ? -10.757 -1.247 2.950 1.00 85.31 98 PRO A C 1
ATOM 775 O O . PRO A 1 98 ? -10.239 -2.289 3.367 1.00 85.31 98 PRO A O 1
ATOM 778 N N . TYR A 1 99 ? -10.535 -0.789 1.723 1.00 86.12 99 TYR A N 1
ATOM 779 C CA . TYR A 1 99 ? -9.681 -1.427 0.7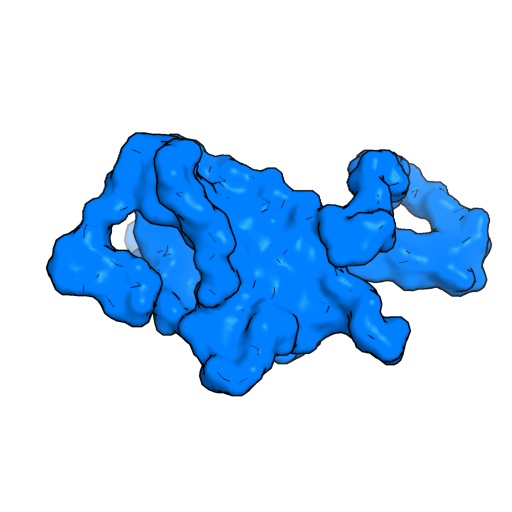29 1.00 86.12 99 TYR A CA 1
ATOM 780 C C . TYR A 1 99 ? -8.564 -0.495 0.274 1.00 86.12 99 TYR A C 1
ATOM 782 O O . TYR A 1 99 ? -8.724 0.718 0.224 1.00 86.12 99 TYR A O 1
ATOM 790 N N . VAL A 1 100 ? -7.428 -1.070 -0.096 1.00 85.56 100 VAL A N 1
ATOM 791 C CA . VAL A 1 100 ? -6.263 -0.368 -0.620 1.00 85.56 100 VAL A CA 1
ATOM 792 C C . VAL A 1 100 ? -6.058 -0.751 -2.077 1.00 85.56 100 VAL A C 1
ATOM 794 O O . VAL A 1 100 ? -6.012 -1.935 -2.413 1.00 85.56 100 VAL A O 1
ATOM 797 N N . LYS A 1 101 ? -5.887 0.253 -2.931 1.00 86.06 101 LYS A N 1
ATOM 798 C CA . LYS A 1 101 ? -5.449 0.108 -4.319 1.00 86.06 101 LYS A CA 1
ATOM 799 C C . LYS A 1 101 ? -4.074 0.745 -4.463 1.00 86.06 101 LYS A C 1
ATOM 801 O O . LYS A 1 101 ? -3.844 1.855 -3.993 1.00 86.06 101 LYS A O 1
ATOM 806 N N . ILE A 1 102 ? -3.141 0.027 -5.074 1.00 85.94 102 ILE A N 1
ATOM 807 C CA . ILE A 1 102 ? -1.752 0.467 -5.208 1.00 85.94 102 ILE A CA 1
ATOM 808 C C . ILE A 1 102 ? -1.484 0.704 -6.684 1.00 85.94 102 ILE A C 1
ATOM 810 O O . ILE A 1 102 ? -1.639 -0.201 -7.504 1.00 85.94 102 ILE A O 1
ATOM 814 N N . LEU A 1 103 ? -1.086 1.925 -7.016 1.00 84.12 103 LEU A N 1
ATOM 815 C CA . LEU A 1 103 ? -0.814 2.361 -8.377 1.00 84.12 103 LEU A CA 1
ATOM 816 C C . LEU A 1 103 ? 0.676 2.637 -8.552 1.00 84.12 103 LEU A C 1
ATOM 818 O O . LEU A 1 103 ? 1.321 3.178 -7.656 1.00 84.12 103 LEU A O 1
ATOM 822 N N . TYR A 1 104 ? 1.210 2.314 -9.724 1.00 85.12 104 TYR A N 1
ATOM 823 C CA . TYR A 1 104 ? 2.584 2.623 -10.104 1.00 85.12 104 TYR A CA 1
ATOM 824 C C . TYR A 1 104 ? 2.635 3.254 -11.492 1.00 85.12 104 TYR A C 1
ATOM 826 O O . TYR A 1 104 ? 2.011 2.745 -12.423 1.00 85.12 104 TYR A O 1
ATOM 834 N N . ALA A 1 105 ? 3.424 4.315 -11.636 1.00 83.25 105 ALA A N 1
ATOM 835 C CA . ALA A 1 105 ? 3.823 4.875 -12.923 1.00 83.25 105 ALA A CA 1
ATOM 836 C C . ALA A 1 105 ? 5.337 4.725 -13.105 1.00 83.25 105 ALA A C 1
ATOM 838 O O . ALA A 1 105 ? 6.112 5.079 -12.212 1.00 83.25 105 ALA A O 1
ATOM 839 N N . LYS A 1 106 ? 5.758 4.224 -14.275 1.00 81.44 106 LYS A N 1
ATOM 840 C CA . LYS A 1 106 ? 7.178 4.001 -14.606 1.00 81.44 106 LYS A CA 1
ATOM 841 C C . LYS A 1 106 ? 7.957 5.308 -14.790 1.00 81.44 106 LYS A C 1
ATOM 843 O O . LYS A 1 106 ? 9.148 5.342 -14.506 1.00 81.44 106 LYS A O 1
ATOM 848 N N . ASN A 1 107 ? 7.310 6.359 -15.286 1.00 79.62 107 ASN A N 1
ATOM 849 C CA . ASN A 1 107 ? 7.886 7.687 -15.514 1.00 79.62 107 ASN A CA 1
ATOM 850 C C . ASN A 1 107 ? 6.763 8.737 -15.601 1.00 79.62 107 ASN A C 1
ATOM 852 O O . ASN A 1 107 ? 5.584 8.378 -15.562 1.00 79.62 107 ASN A O 1
ATOM 856 N N . TYR A 1 108 ? 7.124 10.015 -15.745 1.00 77.62 108 TYR A N 1
ATOM 857 C CA . TYR A 1 108 ? 6.164 11.128 -15.818 1.00 77.62 108 TYR A CA 1
ATOM 858 C C . TYR A 1 108 ? 5.155 11.030 -16.979 1.00 77.62 108 TYR A C 1
ATOM 860 O O . TYR A 1 108 ? 4.067 11.589 -16.878 1.00 77.62 108 TYR A O 1
ATOM 868 N N . ALA A 1 109 ? 5.513 10.347 -18.071 1.00 80.12 109 ALA A N 1
ATOM 869 C CA . ALA A 1 109 ? 4.683 10.194 -19.267 1.00 80.12 109 ALA A CA 1
ATOM 870 C C . ALA A 1 109 ? 3.880 8.881 -19.280 1.00 80.12 109 ALA A C 1
ATOM 872 O O . ALA A 1 109 ? 3.053 8.671 -20.162 1.00 80.12 109 ALA A O 1
ATOM 873 N N . SER A 1 110 ? 4.132 7.980 -18.329 1.00 81.06 110 SER A N 1
ATOM 874 C CA . SER A 1 110 ? 3.469 6.681 -18.259 1.00 81.06 110 SER A CA 1
ATOM 875 C C . SER A 1 110 ? 2.153 6.782 -17.507 1.00 81.06 110 SER A C 1
ATOM 877 O O . SER A 1 110 ? 2.067 7.423 -16.457 1.00 81.06 110 SER A O 1
ATOM 879 N N . GLU A 1 111 ? 1.154 6.046 -17.980 1.00 81.62 111 GLU A N 1
ATOM 880 C CA . GLU A 1 111 ? -0.079 5.851 -17.230 1.00 81.62 111 GLU A CA 1
ATOM 881 C C . GLU A 1 111 ? 0.169 5.094 -15.919 1.00 81.62 111 GLU A C 1
ATOM 883 O O . GLU A 1 111 ? 1.068 4.251 -15.792 1.00 81.62 111 GLU A O 1
ATOM 888 N N . ARG A 1 112 ? -0.662 5.399 -14.918 1.00 80.75 112 ARG A N 1
ATOM 889 C CA . ARG A 1 112 ? -0.649 4.697 -13.635 1.00 80.75 112 ARG A CA 1
ATOM 890 C C . ARG A 1 112 ? -1.331 3.347 -13.807 1.00 80.75 112 ARG A C 1
ATOM 892 O O . ARG A 1 112 ? -2.523 3.291 -14.090 1.00 80.75 112 ARG A O 1
ATOM 899 N N . ARG A 1 113 ? -0.604 2.262 -13.554 1.00 85.56 113 ARG A N 1
ATOM 900 C CA . ARG A 1 113 ? -1.155 0.900 -13.551 1.00 85.56 113 ARG A CA 1
ATOM 901 C C . ARG A 1 113 ? -1.374 0.390 -12.134 1.00 85.56 113 ARG A C 1
ATOM 903 O O . ARG A 1 113 ? -0.549 0.633 -11.251 1.00 85.56 113 ARG A O 1
ATOM 910 N N . ALA A 1 114 ? -2.450 -0.362 -11.928 1.00 85.00 114 ALA A N 1
ATOM 911 C CA . ALA A 1 114 ? -2.687 -1.054 -10.670 1.00 85.00 114 ALA A CA 1
ATOM 912 C C . ALA A 1 114 ? -1.686 -2.202 -10.489 1.00 85.00 114 ALA A C 1
ATOM 914 O O . ALA A 1 114 ? -1.582 -3.105 -11.321 1.00 85.00 114 ALA A O 1
ATOM 915 N N . ILE A 1 115 ? -0.946 -2.159 -9.383 1.00 86.12 115 ILE A N 1
ATOM 916 C CA . ILE A 1 115 ? -0.010 -3.203 -8.955 1.00 86.12 115 ILE A CA 1
ATOM 917 C C . ILE A 1 115 ? -0.504 -3.940 -7.707 1.00 86.12 115 ILE A C 1
ATOM 919 O O . ILE A 1 115 ? 0.209 -4.807 -7.216 1.00 86.12 115 ILE A O 1
ATOM 923 N N . THR A 1 116 ? -1.711 -3.636 -7.211 1.00 85.88 116 THR A N 1
ATOM 924 C CA . THR A 1 116 ? -2.305 -4.240 -6.005 1.00 85.88 116 THR A CA 1
ATOM 925 C C . THR A 1 116 ? -2.190 -5.766 -5.998 1.00 85.88 116 THR A C 1
ATOM 927 O O . THR A 1 116 ? -1.687 -6.334 -5.036 1.00 85.88 116 THR A O 1
ATOM 930 N N . ARG A 1 117 ? -2.555 -6.418 -7.109 1.00 84.69 117 ARG A N 1
ATOM 931 C CA . ARG A 1 117 ? -2.489 -7.879 -7.294 1.00 84.69 117 ARG A CA 1
ATOM 932 C C . ARG A 1 117 ? -1.086 -8.484 -7.205 1.00 84.69 117 ARG A C 1
ATOM 934 O O . ARG A 1 117 ? -0.936 -9.681 -7.017 1.00 84.69 117 ARG A O 1
ATOM 941 N N . LEU A 1 118 ? -0.053 -7.667 -7.413 1.00 83.06 118 LEU A N 1
ATOM 942 C CA . LEU A 1 118 ? 1.345 -8.100 -7.390 1.00 83.06 118 LEU A CA 1
ATOM 943 C C . LEU A 1 118 ? 1.947 -7.983 -5.987 1.00 83.06 118 LEU A C 1
ATOM 945 O O . LEU A 1 118 ? 3.070 -8.430 -5.766 1.00 83.06 118 LEU A O 1
ATOM 949 N N . VAL A 1 119 ? 1.234 -7.348 -5.055 1.00 83.88 119 VAL A N 1
ATOM 950 C CA . VAL A 1 119 ? 1.699 -7.111 -3.692 1.00 83.88 119 VAL A CA 1
ATOM 951 C C . VAL A 1 119 ? 1.364 -8.301 -2.805 1.00 83.88 119 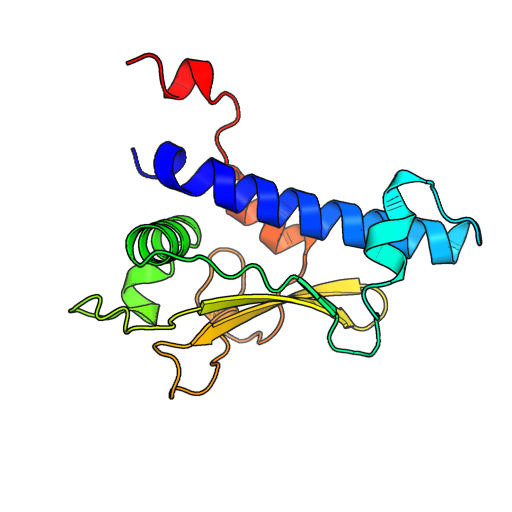VAL A C 1
ATOM 953 O O . VAL A 1 119 ? 0.249 -8.821 -2.805 1.00 83.88 119 VAL A O 1
ATOM 956 N N . ARG A 1 120 ? 2.333 -8.716 -1.985 1.00 80.31 120 ARG A N 1
ATOM 957 C CA . ARG A 1 120 ? 2.149 -9.826 -1.044 1.00 80.31 120 ARG A CA 1
ATOM 958 C C . ARG A 1 120 ? 0.973 -9.572 -0.094 1.00 80.31 120 ARG A C 1
ATOM 960 O O . ARG A 1 120 ? 0.892 -8.523 0.543 1.00 80.31 120 ARG A O 1
ATOM 967 N N . GLY A 1 121 ? 0.130 -10.591 0.067 1.00 78.25 121 GLY A N 1
ATOM 968 C CA . GLY A 1 121 ? -1.059 -10.548 0.925 1.00 78.25 121 GLY A CA 1
ATOM 969 C C . GLY A 1 121 ? -2.321 -10.061 0.218 1.00 78.25 121 GLY A C 1
ATOM 970 O O . GLY A 1 121 ? -3.398 -10.115 0.811 1.00 78.25 121 GLY A O 1
ATOM 971 N N . CYS A 1 122 ? -2.187 -9.639 -1.038 1.00 80.31 122 CYS A N 1
ATOM 972 C CA . CYS A 1 122 ? -3.279 -9.322 -1.939 1.00 80.31 122 CYS A CA 1
ATOM 973 C C . CYS A 1 122 ? -3.326 -10.415 -3.019 1.00 80.31 122 CYS A C 1
ATOM 975 O O . CYS A 1 122 ? -2.292 -10.827 -3.540 1.00 80.31 122 CYS A O 1
ATOM 977 N N . THR A 1 123 ? -4.509 -10.969 -3.267 1.00 71.69 123 THR A N 1
ATOM 978 C CA . THR A 1 123 ? -4.751 -12.076 -4.203 1.00 71.69 123 THR A CA 1
ATOM 979 C C . THR A 1 123 ? -4.681 -11.606 -5.659 1.00 71.69 123 THR A C 1
ATOM 981 O O . THR A 1 123 ? -4.946 -10.443 -5.954 1.00 71.69 123 THR A O 1
ATOM 984 N N . GLU A 1 124 ? -4.315 -12.503 -6.583 1.00 59.84 124 GLU A N 1
ATOM 985 C CA . GLU A 1 124 ? -3.993 -12.160 -7.983 1.00 59.84 124 GLU A CA 1
ATOM 986 C C . GLU A 1 124 ? -5.176 -11.587 -8.789 1.00 59.84 124 GLU A C 1
ATOM 988 O O . GLU A 1 124 ? -4.970 -10.922 -9.808 1.00 59.84 124 GLU A O 1
ATOM 993 N N . THR A 1 125 ? -6.409 -11.807 -8.328 1.00 63.12 125 THR A N 1
ATOM 994 C CA . THR A 1 125 ? -7.643 -11.399 -9.013 1.00 63.12 125 THR A CA 1
ATOM 995 C C . THR A 1 125 ? -8.149 -10.017 -8.618 1.00 63.12 125 THR A C 1
ATOM 997 O O . THR A 1 125 ? -8.993 -9.470 -9.325 1.00 63.12 125 THR A O 1
ATOM 1000 N N . ASP A 1 126 ? -7.644 -9.430 -7.528 1.00 68.06 126 ASP A N 1
ATOM 1001 C CA . ASP A 1 126 ? -8.305 -8.280 -6.915 1.00 68.06 126 ASP A CA 1
ATOM 1002 C C . ASP A 1 126 ? -7.569 -6.966 -7.214 1.00 68.06 126 ASP A C 1
ATOM 1004 O O . ASP A 1 126 ? -6.402 -6.758 -6.870 1.00 68.06 126 ASP A O 1
ATOM 1008 N N . GLU A 1 127 ? -8.282 -6.025 -7.836 1.00 81.56 127 GLU A N 1
ATOM 1009 C CA . GLU A 1 127 ? -7.813 -4.647 -8.035 1.00 81.56 127 GLU A CA 1
ATOM 1010 C C . GLU A 1 127 ? -7.670 -3.887 -6.697 1.00 81.56 127 GLU A C 1
ATOM 1012 O O . GLU A 1 127 ? -6.881 -2.941 -6.575 1.00 81.56 127 GLU A O 1
ATOM 1017 N N . TYR A 1 128 ? -8.381 -4.370 -5.675 1.00 84.56 128 TYR A N 1
ATOM 1018 C CA . TYR A 1 128 ? -8.507 -3.807 -4.338 1.00 84.56 128 TYR A CA 1
ATOM 1019 C C . TYR A 1 128 ? -8.131 -4.845 -3.279 1.00 84.56 128 TYR A C 1
ATOM 1021 O O . TYR A 1 128 ? -8.595 -5.978 -3.310 1.00 84.56 128 TYR A O 1
ATOM 1029 N N . CYS A 1 129 ? -7.336 -4.452 -2.289 1.00 87.31 129 CYS A N 1
ATOM 1030 C CA . CYS A 1 129 ? -6.878 -5.343 -1.226 1.00 87.31 129 CYS A CA 1
ATOM 1031 C C . CYS A 1 129 ? -7.414 -4.890 0.135 1.00 87.31 129 CYS A C 1
ATOM 1033 O O . CYS A 1 129 ? -7.221 -3.726 0.479 1.00 87.31 129 CYS A O 1
ATOM 1035 N N . PRO A 1 130 ? -8.054 -5.755 0.944 1.00 88.56 130 PRO A N 1
ATOM 1036 C CA . PRO A 1 130 ? -8.535 -5.359 2.266 1.00 88.56 130 PRO A CA 1
ATOM 1037 C C . PRO A 1 130 ? -7.413 -4.748 3.113 1.00 88.56 130 PRO A C 1
ATOM 1039 O O . PRO A 1 130 ? -6.341 -5.347 3.250 1.00 88.56 130 PRO A O 1
ATOM 1042 N N . LEU A 1 131 ? -7.658 -3.583 3.721 1.00 85.19 131 LEU A N 1
ATOM 1043 C CA . LEU A 1 131 ? -6.644 -2.847 4.489 1.00 85.19 131 LEU A CA 1
ATOM 1044 C C . LEU A 1 131 ? -6.044 -3.708 5.613 1.00 85.19 131 LEU A C 1
ATOM 1046 O O . LEU A 1 131 ? -4.837 -3.681 5.844 1.00 85.19 131 LEU A O 1
ATOM 1050 N N . SER A 1 132 ? -6.869 -4.518 6.279 1.00 85.81 132 SER A N 1
ATOM 1051 C CA . SER A 1 132 ? -6.437 -5.429 7.345 1.00 85.81 132 SER A CA 1
ATOM 1052 C C . SER A 1 132 ? -5.464 -6.506 6.848 1.00 85.81 132 SER A C 1
ATOM 1054 O O . SER A 1 132 ? -4.442 -6.757 7.497 1.00 85.81 132 SER A O 1
ATOM 1056 N N . LYS A 1 133 ? -5.738 -7.109 5.681 1.00 86.88 133 LYS A N 1
ATOM 1057 C CA . LYS A 1 133 ? -4.854 -8.094 5.037 1.00 86.88 133 LYS A CA 1
ATOM 1058 C C . LYS A 1 133 ? -3.552 -7.442 4.590 1.00 86.88 133 LYS A C 1
ATOM 1060 O O . LYS A 1 133 ? -2.484 -7.974 4.888 1.00 86.88 133 LYS A O 1
ATOM 1065 N N . PHE A 1 134 ? -3.642 -6.268 3.965 1.00 85.88 134 PHE A N 1
ATOM 1066 C CA . PHE A 1 134 ? -2.478 -5.498 3.541 1.00 85.88 134 PHE A CA 1
ATOM 1067 C C . PHE A 1 134 ? -1.561 -5.173 4.727 1.00 85.88 134 PHE A C 1
ATOM 1069 O O . PHE A 1 134 ? -0.399 -5.569 4.725 1.00 85.88 134 PHE A O 1
ATOM 1076 N N . ILE A 1 135 ? -2.081 -4.554 5.794 1.00 85.12 135 ILE A N 1
ATOM 1077 C CA . ILE A 1 135 ? -1.289 -4.227 6.992 1.00 85.12 135 ILE A CA 1
ATOM 1078 C C . ILE A 1 135 ? -0.638 -5.485 7.575 1.00 85.12 135 ILE A C 1
ATOM 1080 O O . ILE A 1 135 ? 0.550 -5.473 7.895 1.00 85.12 135 ILE A O 1
ATOM 1084 N N . SER A 1 136 ? -1.395 -6.577 7.700 1.00 85.81 136 SER A N 1
ATOM 1085 C CA . SER A 1 136 ? -0.901 -7.821 8.300 1.00 85.81 136 SER A CA 1
ATOM 1086 C C . SER A 1 136 ? 0.218 -8.458 7.477 1.00 85.81 136 SER A C 1
ATOM 1088 O O . SER A 1 136 ? 1.217 -8.892 8.048 1.00 85.81 136 SER A O 1
ATOM 1090 N N . ALA A 1 137 ? 0.098 -8.454 6.149 1.00 83.06 137 ALA A N 1
ATOM 1091 C CA . ALA A 1 137 ? 1.111 -8.993 5.247 1.00 83.06 137 ALA A CA 1
ATOM 1092 C C . ALA A 1 137 ? 2.415 -8.182 5.258 1.00 83.06 137 ALA A C 1
ATOM 1094 O O . ALA A 1 137 ? 3.500 -8.747 5.106 1.00 83.06 137 ALA A O 1
ATOM 1095 N N . GLN A 1 138 ? 2.323 -6.869 5.480 1.00 81.75 138 GLN A N 1
ATOM 1096 C CA . GLN A 1 138 ? 3.480 -5.975 5.491 1.00 81.75 138 GLN A CA 1
ATOM 1097 C C . GLN A 1 138 ? 4.221 -5.934 6.842 1.00 81.75 138 GLN A C 1
ATOM 1099 O O . GLN A 1 138 ? 5.382 -5.523 6.882 1.00 81.75 138 GLN A O 1
ATOM 1104 N N . LYS A 1 139 ? 3.622 -6.425 7.943 1.00 78.00 139 LYS A N 1
ATOM 1105 C CA . LYS A 1 139 ? 4.264 -6.468 9.279 1.00 78.00 139 LYS A CA 1
ATOM 1106 C C . LYS A 1 139 ? 5.633 -7.154 9.278 1.00 78.00 139 LYS A C 1
ATOM 1108 O O . LYS A 1 139 ? 6.516 -6.734 10.014 1.00 78.00 139 LYS A O 1
ATOM 1113 N N . ALA A 1 140 ? 5.834 -8.166 8.432 1.00 72.50 140 ALA A N 1
ATOM 1114 C CA . ALA A 1 140 ? 7.104 -8.888 8.337 1.00 72.50 140 ALA A CA 1
ATOM 1115 C C . ALA A 1 140 ? 8.280 -8.014 7.852 1.00 72.50 140 ALA A C 1
ATOM 1117 O O . ALA A 1 140 ? 9.435 -8.345 8.110 1.00 72.50 140 ALA A O 1
ATOM 1118 N N . PHE A 1 141 ? 8.009 -6.899 7.165 1.00 71.25 141 PHE A N 1
ATOM 1119 C CA . PHE A 1 141 ? 9.030 -6.003 6.609 1.00 71.25 141 PHE A CA 1
ATOM 1120 C C . PHE A 1 141 ? 9.119 -4.652 7.313 1.00 71.25 141 PHE A C 1
ATOM 1122 O O . PHE A 1 141 ? 10.064 -3.902 7.067 1.00 71.25 141 PHE A O 1
ATOM 1129 N N . VAL A 1 142 ? 8.194 -4.373 8.230 1.00 72.56 142 VAL A N 1
ATOM 1130 C CA . VAL A 1 142 ? 8.294 -3.238 9.144 1.00 72.56 142 VAL A CA 1
ATOM 1131 C C . VAL A 1 142 ? 9.284 -3.603 10.262 1.00 72.56 142 VAL A C 1
ATOM 1133 O O . VAL A 1 142 ? 9.111 -4.649 10.897 1.00 72.56 142 VAL A O 1
ATOM 1136 N N . PRO A 1 143 ? 10.353 -2.819 10.482 1.00 65.44 143 PRO A N 1
ATOM 1137 C CA . PRO A 1 143 ? 11.249 -3.008 11.612 1.00 65.44 143 PRO A CA 1
ATOM 1138 C C . PRO A 1 143 ? 10.493 -2.675 12.897 1.00 65.44 143 PRO A C 1
ATOM 1140 O O . PRO A 1 143 ? 9.874 -1.617 13.005 1.00 65.44 143 PRO A O 1
ATOM 1143 N N . THR A 1 144 ? 10.517 -3.591 13.861 1.00 68.44 144 THR A N 1
ATOM 1144 C CA . THR A 1 144 ? 9.899 -3.383 15.182 1.00 68.44 144 THR A CA 1
ATOM 1145 C C . THR A 1 144 ? 10.784 -2.548 16.096 1.00 68.44 144 THR A C 1
ATOM 1147 O O . THR A 1 144 ? 10.275 -1.823 16.942 1.00 68.44 144 THR A O 1
ATOM 1150 N N . ASP A 1 145 ? 12.100 -2.630 15.901 1.00 66.38 145 ASP A N 1
ATOM 1151 C CA . ASP A 1 145 ? 13.090 -1.845 16.625 1.00 66.38 145 ASP A CA 1
ATOM 1152 C C . ASP A 1 145 ? 14.200 -1.442 15.652 1.00 66.38 145 ASP A C 1
ATOM 1154 O O . ASP A 1 145 ? 15.060 -2.241 15.279 1.00 66.38 145 ASP A O 1
ATOM 1158 N N . ILE A 1 146 ? 14.137 -0.191 15.198 1.00 65.69 146 ILE A N 1
ATOM 1159 C CA . ILE A 1 146 ? 15.094 0.354 14.233 1.00 65.69 146 ILE A CA 1
ATOM 1160 C C . ILE A 1 146 ? 16.492 0.421 14.849 1.00 65.69 146 ILE A C 1
ATOM 1162 O O . ILE A 1 146 ? 17.463 0.177 14.143 1.00 65.69 146 ILE A O 1
ATOM 1166 N N . GLN A 1 147 ? 16.612 0.733 16.143 1.00 61.91 147 GLN A N 1
ATOM 1167 C CA . GLN A 1 147 ? 17.917 0.858 16.791 1.00 61.91 147 GLN A CA 1
ATOM 1168 C C . GLN A 1 147 ? 18.581 -0.509 16.887 1.00 61.91 147 GLN A C 1
ATOM 1170 O O . GLN A 1 147 ? 19.697 -0.667 16.407 1.00 61.91 147 GLN A O 1
ATOM 1175 N N . LYS A 1 148 ? 17.860 -1.522 17.371 1.00 66.00 148 LYS A N 1
ATOM 1176 C CA . LYS A 1 148 ? 18.379 -2.891 17.459 1.00 66.00 148 LYS A CA 1
ATOM 1177 C C . LYS A 1 148 ? 18.697 -3.504 16.095 1.00 66.00 148 LYS A C 1
ATOM 1179 O O . LYS A 1 148 ? 19.655 -4.258 15.980 1.00 66.00 148 LYS A O 1
ATOM 1184 N N . GLU A 1 149 ? 17.914 -3.200 15.059 1.00 65.56 149 GLU A N 1
ATOM 1185 C CA . GLU A 1 149 ? 18.200 -3.683 13.703 1.00 65.56 149 GLU A CA 1
ATOM 1186 C C . GLU A 1 149 ? 19.351 -2.911 13.021 1.00 65.56 149 GLU A C 1
ATOM 1188 O O . GLU A 1 149 ? 20.000 -3.469 12.137 1.00 65.56 149 GLU A O 1
ATOM 1193 N N . CYS A 1 150 ? 19.617 -1.657 13.412 1.00 63.97 150 CYS A N 1
ATOM 1194 C CA . CYS A 1 150 ? 20.728 -0.838 12.905 1.00 63.97 150 CYS A CA 1
ATOM 1195 C C . CYS A 1 150 ? 22.033 -0.992 13.704 1.00 63.97 150 CYS A C 1
ATOM 1197 O O . CYS A 1 150 ? 23.081 -0.596 13.198 1.00 63.97 150 CYS A O 1
ATOM 1199 N N . SER A 1 151 ? 21.986 -1.535 14.922 1.00 59.09 151 SER A N 1
ATOM 1200 C CA . SER A 1 151 ? 23.158 -1.883 15.732 1.00 59.09 151 SER A CA 1
ATOM 1201 C C . SER A 1 151 ? 23.774 -3.194 15.238 1.00 59.09 151 SER A C 1
ATOM 1203 O O . SER A 1 151 ? 23.564 -4.253 15.829 1.00 59.09 151 SER A O 1
ATOM 1205 N N . ILE A 1 152 ? 24.492 -3.118 14.120 1.00 56.94 152 ILE A N 1
ATOM 1206 C CA . ILE A 1 152 ? 25.398 -4.165 13.628 1.00 56.94 152 ILE A CA 1
ATOM 1207 C C . ILE A 1 152 ? 26.821 -3.638 13.759 1.00 56.94 152 ILE A C 1
ATOM 1209 O O . ILE A 1 152 ? 27.033 -2.474 13.348 1.00 56.94 152 ILE A O 1
#

Secondary structure (DSSP, 8-state):
-HHHHHHHHHHHHHHHHHHHHHHHHHHHHHS---GGGHHHHT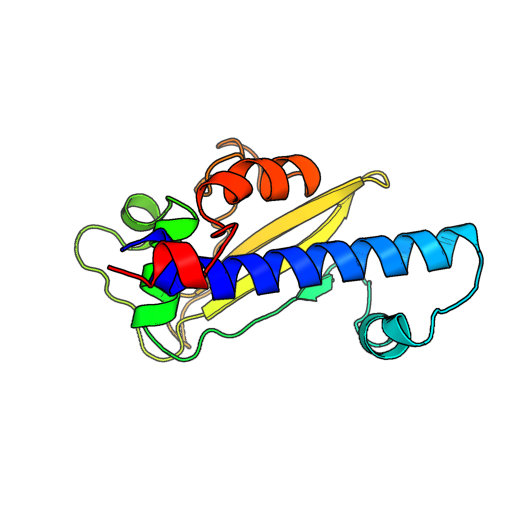S--SS-EEE-----SHHHHHHHHHHTT-HHHHHTTTT---TT-EEEEEEEEETTEEEEEEEEESSTTSPPEE-GGGSTTS-TT-SSEEHHHHHHHHTTTS-S-HHHHH--

InterPro domains:
  IPR029033 Histidine phosphatase superfamily [G3DSA:3.40.50.1240] (1-151)
  IPR029033 Histidine phosphatase superfamily [SSF53254] (57-150)

pLDDT: mean 72.4, std 11.97, range [36.69, 88.56]